Protein AF-A0A4R6KBG9-F1 (afdb_monomer_lite)

Radius of gyration: 28.45 Å; chains: 1; bounding box: 67×50×75 Å

Structure (mmCIF, N/CA/C/O backbone):
data_AF-A0A4R6KBG9-F1
#
_entry.id   AF-A0A4R6KBG9-F1
#
loop_
_atom_site.group_PDB
_atom_site.id
_atom_site.type_symbol
_atom_site.label_atom_id
_atom_site.label_alt_id
_atom_site.label_comp_id
_atom_site.label_asym_id
_atom_site.label_entity_id
_atom_site.label_seq_id
_atom_site.pdbx_PDB_ins_code
_atom_site.Cartn_x
_atom_site.Cartn_y
_atom_site.Cartn_z
_atom_site.occupancy
_atom_site.B_iso_or_equiv
_atom_site.auth_seq_id
_atom_site.auth_comp_id
_atom_site.auth_asym_id
_atom_site.auth_atom_id
_atom_site.pdbx_PDB_model_num
ATOM 1 N N . MET A 1 1 ? 22.910 1.923 -4.504 1.00 50.97 1 MET A N 1
ATOM 2 C CA . MET A 1 1 ? 21.990 1.847 -5.661 1.00 50.97 1 MET A CA 1
ATOM 3 C C . MET A 1 1 ? 20.919 0.826 -5.320 1.00 50.97 1 MET A C 1
ATOM 5 O O . MET A 1 1 ? 21.278 -0.257 -4.883 1.00 50.97 1 MET A O 1
ATOM 9 N N . ALA A 1 2 ? 19.634 1.178 -5.387 1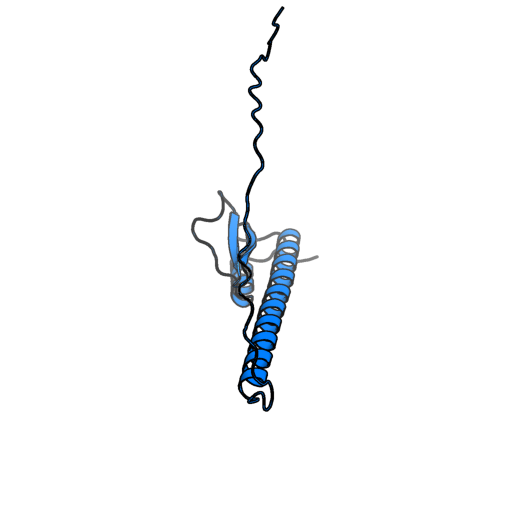.00 56.34 2 ALA A N 1
ATOM 10 C CA . ALA A 1 2 ? 18.573 0.209 -5.112 1.00 56.34 2 ALA A CA 1
ATOM 11 C C . ALA A 1 2 ? 18.438 -0.729 -6.323 1.00 56.34 2 ALA A C 1
ATOM 13 O O . ALA A 1 2 ? 18.408 -0.253 -7.457 1.00 56.34 2 ALA A O 1
ATOM 14 N N . ALA A 1 3 ? 18.424 -2.040 -6.082 1.00 71.44 3 ALA A N 1
ATOM 15 C CA . ALA A 1 3 ? 18.324 -3.039 -7.140 1.00 71.44 3 ALA A CA 1
ATOM 16 C C . ALA A 1 3 ? 16.904 -3.062 -7.736 1.00 71.44 3 ALA A C 1
ATOM 18 O O . ALA A 1 3 ? 15.937 -2.820 -7.002 1.00 71.44 3 ALA A O 1
ATOM 19 N N . PRO A 1 4 ? 16.755 -3.333 -9.045 1.00 76.31 4 PRO A N 1
ATOM 20 C CA . PRO A 1 4 ? 15.448 -3.596 -9.633 1.00 76.31 4 PRO A CA 1
ATOM 21 C C . PRO A 1 4 ? 14.785 -4.771 -8.905 1.00 76.31 4 PRO A C 1
ATOM 23 O O . PRO A 1 4 ? 15.436 -5.753 -8.547 1.00 76.31 4 PRO A O 1
ATOM 26 N N . LYS A 1 5 ? 13.486 -4.643 -8.632 1.00 82.31 5 LYS A N 1
ATOM 27 C CA . LYS A 1 5 ? 12.716 -5.644 -7.885 1.00 82.31 5 LYS A CA 1
ATOM 28 C C . LYS A 1 5 ? 11.891 -6.457 -8.870 1.00 82.31 5 LYS A C 1
ATOM 30 O O . LYS A 1 5 ? 11.207 -5.882 -9.718 1.00 82.31 5 LYS A O 1
ATOM 35 N N . LYS A 1 6 ? 11.908 -7.786 -8.754 1.00 87.81 6 LYS A N 1
ATOM 36 C CA . LYS A 1 6 ? 11.072 -8.634 -9.610 1.00 87.81 6 LYS A CA 1
ATOM 37 C C . LYS A 1 6 ? 9.599 -8.414 -9.292 1.00 87.81 6 LYS A C 1
ATOM 39 O O . LYS A 1 6 ? 9.210 -8.354 -8.123 1.00 87.81 6 LYS A O 1
ATOM 44 N N . ARG A 1 7 ? 8.759 -8.387 -10.326 1.00 85.75 7 ARG A N 1
ATOM 45 C CA . ARG A 1 7 ? 7.310 -8.173 -10.187 1.00 85.75 7 ARG A CA 1
ATOM 46 C C . ARG A 1 7 ? 6.668 -9.168 -9.218 1.00 85.75 7 ARG A C 1
ATOM 48 O O . ARG A 1 7 ? 5.937 -8.776 -8.317 1.00 85.75 7 ARG A O 1
ATOM 55 N N . ARG A 1 8 ? 7.030 -10.451 -9.318 1.00 86.75 8 ARG A N 1
ATOM 56 C CA . ARG A 1 8 ? 6.527 -11.501 -8.412 1.00 86.75 8 ARG A CA 1
ATOM 57 C C . ARG A 1 8 ? 6.845 -11.230 -6.941 1.00 86.75 8 ARG A C 1
ATOM 59 O O . ARG A 1 8 ? 6.060 -11.590 -6.068 1.00 86.75 8 ARG A O 1
ATOM 66 N N . GLU A 1 9 ? 7.992 -10.627 -6.644 1.00 88.50 9 GLU A N 1
ATOM 67 C CA . GLU A 1 9 ? 8.333 -10.263 -5.269 1.00 88.50 9 GLU A CA 1
ATOM 68 C C . GLU A 1 9 ? 7.519 -9.061 -4.798 1.00 88.50 9 GLU A C 1
ATOM 70 O O . GLU A 1 9 ? 6.992 -9.084 -3.689 1.00 88.50 9 GLU A O 1
ATOM 75 N N . ALA A 1 10 ? 7.356 -8.056 -5.660 1.00 87.44 10 ALA A N 1
ATOM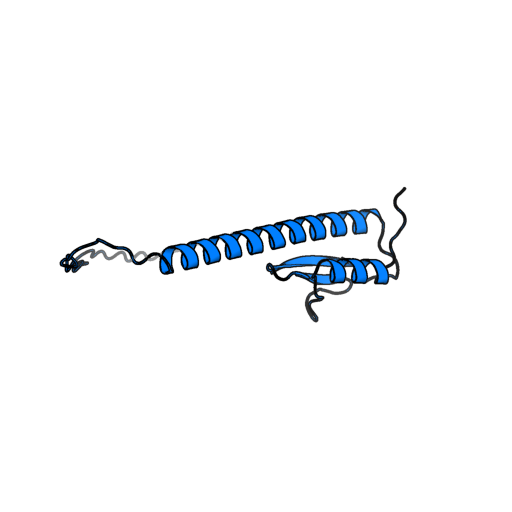 76 C CA . ALA A 1 10 ? 6.510 -6.900 -5.395 1.00 87.44 10 ALA A CA 1
ATOM 77 C C . ALA A 1 10 ? 5.059 -7.307 -5.077 1.00 87.44 10 ALA A C 1
ATOM 79 O O . ALA A 1 10 ? 4.484 -6.865 -4.083 1.00 87.44 10 ALA A O 1
ATOM 80 N N . GLU A 1 11 ? 4.490 -8.220 -5.867 1.00 89.12 11 GLU A N 1
ATOM 81 C CA . GLU A 1 11 ? 3.159 -8.791 -5.633 1.00 89.12 11 GLU A CA 1
ATOM 82 C C . GLU A 1 11 ? 3.077 -9.525 -4.284 1.00 89.12 11 GLU A C 1
ATOM 84 O O . GLU A 1 11 ? 2.102 -9.370 -3.546 1.00 89.12 11 GLU A O 1
ATOM 89 N N . ARG A 1 12 ? 4.100 -10.318 -3.928 1.00 90.88 12 ARG A N 1
ATOM 90 C CA . ARG A 1 12 ? 4.159 -11.015 -2.629 1.00 90.88 12 ARG A CA 1
ATOM 91 C C . ARG A 1 12 ? 4.194 -10.036 -1.461 1.00 90.88 12 ARG A C 1
ATOM 93 O O . ARG A 1 12 ? 3.516 -10.267 -0.462 1.00 90.88 12 ARG A O 1
ATOM 100 N N . GLU A 1 13 ? 4.956 -8.955 -1.580 1.00 90.12 13 GLU A N 1
ATOM 101 C CA . GLU A 1 13 ? 5.025 -7.929 -0.542 1.00 90.12 13 GLU A CA 1
ATOM 102 C C . GLU A 1 13 ? 3.704 -7.172 -0.388 1.00 90.12 13 GLU A C 1
ATOM 104 O O . GLU A 1 13 ? 3.253 -6.958 0.736 1.00 90.12 13 GLU A O 1
ATOM 109 N N . LEU A 1 14 ? 3.028 -6.842 -1.490 1.00 90.31 14 LEU A N 1
ATOM 110 C CA . LEU A 1 14 ? 1.704 -6.216 -1.442 1.00 90.31 14 LEU A CA 1
ATOM 111 C C . LEU A 1 14 ? 0.660 -7.131 -0.791 1.00 90.31 14 LEU A C 1
ATOM 113 O O . LEU A 1 14 ? -0.073 -6.683 0.091 1.00 90.31 14 LEU A O 1
ATOM 117 N N . LYS A 1 15 ? 0.648 -8.426 -1.135 1.00 91.19 15 LYS A N 1
ATOM 118 C CA . LYS A 1 15 ? -0.213 -9.420 -0.470 1.00 91.19 15 LYS A CA 1
ATOM 119 C C . LYS A 1 15 ? 0.071 -9.508 1.030 1.00 91.19 15 LYS A C 1
ATOM 121 O O . LYS A 1 15 ? -0.867 -9.532 1.821 1.00 91.19 15 LYS A O 1
ATOM 126 N N . LYS A 1 16 ? 1.348 -9.496 1.438 1.00 90.12 16 LYS A N 1
ATOM 127 C CA . LYS A 1 16 ? 1.747 -9.503 2.859 1.00 90.12 16 LYS A CA 1
ATOM 128 C C . LYS A 1 16 ? 1.218 -8.280 3.617 1.00 90.12 16 LYS A C 1
ATOM 130 O O . LYS A 1 16 ? 0.886 -8.396 4.790 1.00 90.12 16 LYS A O 1
ATOM 135 N N . LYS A 1 17 ? 1.101 -7.132 2.946 1.00 86.38 17 LYS A N 1
ATOM 136 C CA . LYS A 1 17 ? 0.525 -5.892 3.494 1.00 86.38 17 LYS A CA 1
ATOM 137 C C . LYS A 1 17 ? -1.012 -5.851 3.443 1.00 86.38 17 LYS A C 1
ATOM 139 O O . LYS A 1 17 ? -1.603 -4.808 3.706 1.00 86.38 17 LYS A O 1
ATOM 144 N N . GLY A 1 18 ? -1.672 -6.950 3.074 1.00 88.81 18 GLY A N 1
ATOM 145 C CA . GLY A 1 18 ? -3.133 -7.033 3.008 1.00 88.81 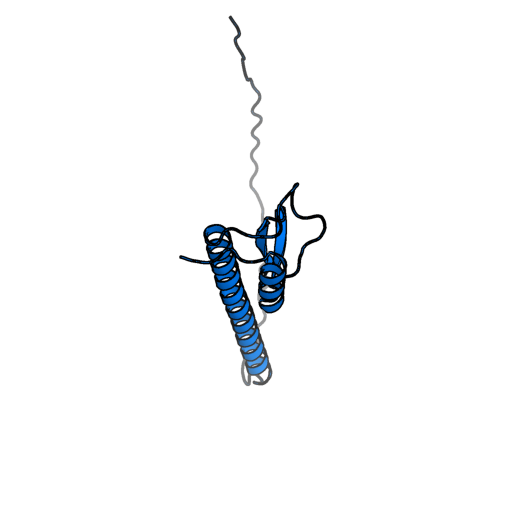18 GLY A CA 1
ATOM 146 C C . GLY A 1 18 ? -3.749 -6.362 1.778 1.00 88.81 18 GLY A C 1
ATOM 147 O O . GLY A 1 18 ? -4.948 -6.078 1.769 1.00 88.81 18 GLY A O 1
ATOM 148 N N . PHE A 1 19 ? -2.959 -6.094 0.734 1.00 92.69 19 PHE A N 1
ATOM 149 C CA . PHE A 1 19 ? -3.494 -5.624 -0.539 1.00 92.69 19 PHE A CA 1
ATOM 150 C C . PHE A 1 19 ? -3.957 -6.796 -1.400 1.00 92.69 19 PHE A C 1
ATOM 152 O O . PHE A 1 19 ? -3.271 -7.810 -1.535 1.00 92.69 19 PHE A O 1
ATOM 159 N N . THR A 1 20 ? -5.098 -6.609 -2.055 1.00 91.69 20 THR A N 1
ATOM 160 C CA . THR A 1 20 ? -5.655 -7.553 -3.024 1.00 91.69 20 THR A CA 1
ATOM 161 C C . THR A 1 20 ? -5.749 -6.886 -4.387 1.00 91.69 20 THR A C 1
ATOM 163 O O . THR A 1 20 ? -6.249 -5.763 -4.510 1.00 91.69 20 THR A O 1
ATOM 166 N N . MET A 1 21 ? -5.274 -7.578 -5.420 1.00 91.06 21 MET A N 1
ATOM 167 C CA . MET A 1 21 ? -5.419 -7.138 -6.804 1.00 91.06 21 MET A CA 1
ATOM 168 C C . MET A 1 21 ? -6.905 -6.994 -7.152 1.00 91.06 21 MET A C 1
ATOM 170 O O . MET A 1 21 ? -7.712 -7.862 -6.824 1.00 91.06 21 MET A O 1
ATOM 174 N N . GLN A 1 22 ? -7.275 -5.893 -7.799 1.00 90.50 22 GLN A N 1
ATOM 175 C CA . GLN A 1 22 ? -8.639 -5.641 -8.253 1.00 90.50 22 GLN A CA 1
ATOM 176 C C . GLN A 1 22 ? -8.740 -6.011 -9.740 1.00 90.50 22 GLN A C 1
ATOM 178 O O . GLN A 1 22 ? -8.321 -5.215 -10.587 1.00 90.50 22 GLN A O 1
ATOM 183 N N . PRO A 1 23 ? -9.252 -7.210 -10.088 1.00 82.25 23 PRO A N 1
ATOM 184 C CA . PRO A 1 23 ? -9.356 -7.627 -11.482 1.00 82.25 23 PRO A CA 1
ATOM 185 C C . PRO A 1 23 ? -10.259 -6.661 -12.258 1.00 82.25 23 PRO A C 1
ATOM 187 O O . PRO A 1 23 ? -11.263 -6.175 -11.743 1.00 82.25 23 PRO A O 1
ATOM 190 N N . GLY A 1 24 ? -9.865 -6.334 -13.490 1.00 80.19 24 GLY A N 1
ATOM 191 C CA . GLY A 1 24 ? -10.572 -5.353 -14.324 1.00 80.19 24 GLY A CA 1
ATOM 192 C C . GLY A 1 24 ? -10.340 -3.889 -13.931 1.00 80.19 24 GLY A C 1
ATOM 193 O O . GLY A 1 24 ? -10.871 -2.995 -14.587 1.00 80.19 24 GLY A O 1
ATOM 194 N N . ARG A 1 25 ? -9.528 -3.615 -12.898 1.00 76.75 25 ARG A N 1
ATOM 195 C CA . ARG A 1 25 ? -9.174 -2.258 -12.470 1.00 76.75 25 ARG A CA 1
ATOM 196 C C . ARG A 1 25 ? -7.712 -1.963 -12.814 1.00 76.75 25 ARG A C 1
ATOM 198 O O . ARG A 1 25 ? -6.785 -2.513 -12.225 1.00 76.75 25 ARG A O 1
ATOM 205 N N . GLY A 1 26 ? -7.527 -1.088 -13.797 1.00 74.12 26 GLY A N 1
ATOM 206 C CA . GLY A 1 26 ? -6.230 -0.775 -14.397 1.00 74.12 26 GLY A CA 1
ATOM 207 C C . GLY A 1 26 ? -6.343 -0.752 -15.920 1.00 74.12 26 GLY A C 1
ATOM 208 O O . GLY A 1 26 ? -7.068 -1.555 -16.505 1.00 74.12 26 GLY A O 1
ATOM 209 N N . LYS A 1 27 ? -5.677 0.202 -16.574 1.00 76.56 27 LYS A N 1
ATOM 210 C CA . LYS A 1 27 ? -5.701 0.340 -18.036 1.00 76.56 27 LYS A CA 1
ATOM 211 C C . LYS A 1 27 ? -4.359 -0.092 -18.611 1.00 76.56 27 LYS A C 1
ATOM 213 O O . LYS A 1 27 ? -3.313 0.386 -18.174 1.00 76.56 27 LYS A O 1
ATOM 218 N N . GLY A 1 28 ? -4.397 -0.972 -19.611 1.00 81.00 28 GLY A N 1
ATOM 219 C CA . GLY A 1 28 ? -3.202 -1.435 -20.314 1.00 81.00 28 GLY A CA 1
ATOM 220 C C . GLY A 1 28 ? -2.214 -2.093 -19.356 1.00 81.00 28 GLY A C 1
ATOM 221 O O . GLY A 1 28 ? -2.549 -3.075 -18.698 1.00 81.00 28 GLY A O 1
ATOM 222 N N . SER A 1 29 ? -1.012 -1.535 -19.265 1.00 83.88 29 SER A N 1
ATOM 223 C CA . SER A 1 29 ? 0.128 -2.106 -18.547 1.00 83.88 29 SER A CA 1
ATOM 224 C C . SER A 1 29 ? 0.195 -1.797 -17.045 1.00 83.88 29 SER A C 1
ATOM 226 O O . SER A 1 29 ? 1.278 -1.857 -16.469 1.00 83.88 29 SER A O 1
ATOM 228 N N . HIS A 1 30 ? -0.926 -1.473 -16.404 1.00 88.50 30 HIS A N 1
ATOM 229 C CA . HIS A 1 30 ? -0.989 -1.195 -14.967 1.00 88.50 30 HIS A CA 1
ATOM 230 C C . HIS A 1 30 ? -2.102 -1.993 -14.293 1.00 88.50 30 HIS A C 1
ATOM 232 O O . HIS A 1 30 ? -3.163 -2.205 -14.882 1.00 88.50 30 HIS A O 1
ATOM 238 N N . GLU A 1 31 ? -1.867 -2.382 -13.044 1.00 90.44 31 GLU A N 1
ATOM 239 C CA . GLU A 1 31 ? -2.811 -3.094 -12.184 1.00 90.44 31 GLU A CA 1
ATOM 240 C C . GLU A 1 31 ? -3.054 -2.298 -10.907 1.00 90.44 31 GLU A C 1
ATOM 242 O O . GLU A 1 31 ? -2.138 -1.681 -10.359 1.00 90.44 31 GLU A O 1
ATOM 247 N N . VAL A 1 32 ? -4.292 -2.312 -10.417 1.00 91.31 32 VAL A N 1
ATOM 248 C CA . VAL A 1 32 ? -4.663 -1.630 -9.176 1.00 91.31 32 VAL A CA 1
ATOM 249 C C . VAL A 1 32 ? -4.833 -2.648 -8.056 1.00 91.31 32 VAL A C 1
ATOM 251 O O . VAL A 1 32 ? -5.547 -3.641 -8.184 1.00 91.31 32 VAL A O 1
ATOM 254 N N . TRP A 1 33 ? -4.203 -2.365 -6.925 1.00 92.44 33 TRP A N 1
ATOM 255 C CA . TRP A 1 33 ? -4.247 -3.166 -5.709 1.00 92.44 33 TRP A CA 1
ATOM 256 C C . TRP A 1 33 ? -4.942 -2.372 -4.617 1.00 92.44 33 TRP A C 1
ATOM 258 O O . TRP A 1 33 ? -4.636 -1.199 -4.448 1.00 92.44 33 TRP A O 1
ATOM 268 N N . LYS A 1 34 ? -5.864 -2.987 -3.875 1.00 92.38 34 LYS A N 1
ATOM 269 C CA . LYS A 1 34 ? -6.675 -2.318 -2.848 1.00 92.38 34 LYS A CA 1
ATOM 270 C C . LYS A 1 34 ? -6.513 -3.002 -1.491 1.00 92.38 34 LYS A C 1
ATOM 272 O O . LYS A 1 34 ? -6.509 -4.230 -1.439 1.00 92.38 34 LYS A O 1
ATOM 277 N N . ASN A 1 35 ? -6.388 -2.229 -0.415 1.00 90.69 35 ASN A N 1
ATOM 278 C CA . ASN A 1 35 ? -6.369 -2.746 0.957 1.00 90.69 35 ASN A CA 1
ATOM 279 C C . ASN A 1 35 ? -7.780 -2.769 1.584 1.00 90.69 35 ASN A C 1
ATOM 281 O O . ASN A 1 35 ? -8.743 -2.239 1.023 1.00 90.69 35 ASN A O 1
ATOM 285 N N . ALA A 1 36 ? -7.898 -3.371 2.771 1.00 85.00 36 ALA A N 1
ATOM 286 C CA . ALA A 1 36 ? -9.159 -3.454 3.517 1.00 85.00 36 ALA A CA 1
ATOM 287 C C . ALA A 1 36 ? -9.756 -2.078 3.876 1.00 85.00 36 ALA A C 1
ATOM 289 O O . ALA A 1 36 ? -10.973 -1.935 3.942 1.00 85.00 36 ALA A O 1
ATOM 290 N N . SER A 1 37 ? -8.915 -1.056 4.045 1.00 84.56 37 SER A N 1
ATOM 291 C CA . SER A 1 37 ? -9.342 0.317 4.351 1.00 84.56 37 SER A CA 1
ATOM 292 C C . SER A 1 37 ? -9.809 1.121 3.148 1.00 84.56 37 SER A C 1
ATOM 294 O O . SER A 1 37 ? -10.285 2.243 3.297 1.00 84.56 37 SER A O 1
ATOM 296 N N . GLY A 1 38 ? -9.710 0.558 1.948 1.00 85.25 38 GLY A N 1
ATOM 297 C CA . GLY A 1 38 ? -10.194 1.199 0.738 1.00 85.25 38 GLY A CA 1
ATOM 298 C C . GLY A 1 38 ? -9.138 1.947 -0.067 1.00 85.25 38 GLY A C 1
ATOM 299 O O . GLY A 1 38 ? -9.444 2.364 -1.184 1.00 85.25 38 GLY A O 1
ATOM 300 N N . GLU A 1 39 ? -7.913 2.072 0.441 1.00 89.44 39 GLU A N 1
ATOM 301 C CA . GLU A 1 39 ? -6.802 2.705 -0.263 1.00 89.44 39 GLU A CA 1
ATOM 302 C C . GLU A 1 39 ? -6.269 1.791 -1.365 1.00 89.44 39 GLU A C 1
ATOM 304 O O . GLU A 1 39 ? -6.229 0.563 -1.230 1.00 89.44 39 GLU A O 1
ATOM 309 N N . SER A 1 40 ? -5.861 2.404 -2.475 1.00 91.50 40 SER A N 1
ATOM 310 C CA . SER A 1 40 ? -5.392 1.685 -3.651 1.00 91.50 40 SER A CA 1
ATOM 311 C C . SER A 1 40 ? -4.034 2.168 -4.130 1.00 91.50 40 SER A C 1
ATOM 313 O O . SER A 1 40 ? -3.790 3.371 -4.185 1.00 91.50 40 SER A O 1
ATOM 315 N N . VAL A 1 41 ? -3.191 1.231 -4.555 1.00 91.12 41 VAL A N 1
ATOM 316 C CA . VAL A 1 41 ? -1.895 1.494 -5.186 1.00 91.12 41 VAL A CA 1
ATOM 317 C C . VAL A 1 41 ? -1.891 0.954 -6.610 1.00 91.12 41 VAL A C 1
ATOM 319 O O . VAL A 1 41 ? -2.531 -0.057 -6.903 1.00 91.12 41 VAL A O 1
ATOM 322 N N . THR A 1 42 ? -1.186 1.642 -7.504 1.00 91.12 42 THR A N 1
ATOM 323 C CA . THR A 1 42 ? -1.052 1.229 -8.905 1.00 91.12 42 THR A CA 1
ATOM 324 C C . THR A 1 42 ? 0.329 0.640 -9.122 1.00 91.12 42 THR A C 1
ATOM 326 O O . THR A 1 42 ? 1.331 1.260 -8.770 1.00 91.12 42 THR A O 1
ATOM 329 N N . VAL A 1 43 ? 0.378 -0.551 -9.707 1.00 88.62 43 VAL A N 1
ATOM 330 C CA . VAL A 1 43 ? 1.612 -1.292 -9.958 1.00 88.62 43 VAL A CA 1
ATOM 331 C C . VAL A 1 43 ? 1.767 -1.484 -11.466 1.00 88.62 43 VAL A C 1
ATOM 333 O O . VAL A 1 43 ? 0.814 -1.918 -12.122 1.00 88.62 43 VAL A O 1
ATOM 336 N N . PRO A 1 44 ? 2.927 -1.147 -12.051 1.00 88.38 44 PRO A N 1
ATOM 337 C CA . PRO A 1 44 ? 3.196 -1.445 -13.450 1.00 88.38 44 PRO A CA 1
ATOM 338 C C . PRO A 1 44 ? 3.330 -2.959 -13.651 1.00 88.38 44 PRO A C 1
ATOM 340 O O . PRO A 1 44 ? 3.994 -3.649 -12.879 1.00 88.38 44 PRO A O 1
ATOM 343 N N . LYS A 1 45 ? 2.706 -3.463 -14.716 1.00 86.00 45 LYS A N 1
ATOM 344 C CA . LYS A 1 45 ? 2.723 -4.877 -15.123 1.00 86.00 45 LYS A CA 1
ATOM 345 C C . LYS A 1 45 ? 3.557 -5.131 -16.382 1.00 86.00 45 LYS A C 1
ATOM 347 O O . LYS A 1 45 ? 3.715 -6.281 -16.785 1.00 86.00 45 LYS A O 1
ATOM 352 N N . HIS A 1 46 ? 4.048 -4.073 -17.037 1.00 79.12 46 HIS A N 1
ATOM 353 C CA . HIS A 1 46 ? 4.923 -4.222 -18.197 1.00 79.12 46 HIS A CA 1
ATOM 354 C C . HIS A 1 46 ? 6.327 -4.633 -17.741 1.00 79.12 46 HIS A C 1
ATOM 356 O O . HIS A 1 46 ? 7.002 -3.883 -17.041 1.00 79.12 46 HIS A O 1
ATOM 362 N N . GLY A 1 47 ? 6.759 -5.821 -18.161 1.00 78.50 47 GLY A N 1
ATOM 363 C CA . GLY A 1 47 ? 8.068 -6.380 -17.829 1.00 78.50 47 GLY A CA 1
ATOM 364 C C . GLY A 1 47 ? 8.081 -7.263 -16.578 1.00 78.50 47 GLY A C 1
ATOM 365 O O . GLY A 1 47 ? 7.121 -7.332 -15.804 1.00 78.50 47 GLY A O 1
ATOM 366 N N . ASP A 1 48 ? 9.193 -7.973 -16.411 1.00 83.56 48 ASP A N 1
ATOM 367 C CA . ASP A 1 48 ? 9.458 -8.852 -15.266 1.00 83.56 48 ASP A CA 1
ATOM 368 C C . ASP A 1 48 ? 10.058 -8.103 -14.067 1.00 83.56 48 ASP A C 1
ATOM 370 O O . ASP A 1 48 ? 10.001 -8.585 -12.929 1.00 83.56 48 ASP A O 1
ATOM 374 N N . GLU A 1 49 ? 10.589 -6.903 -14.309 1.00 87.12 49 GLU A N 1
ATOM 375 C CA . GLU A 1 49 ? 11.321 -6.103 -13.334 1.00 87.12 49 GLU A CA 1
ATOM 376 C C . GLU A 1 49 ? 10.728 -4.702 -13.192 1.00 87.12 49 GLU A C 1
ATOM 378 O O . GLU A 1 49 ? 10.418 -4.016 -14.165 1.00 87.12 49 GLU A O 1
ATOM 383 N N . ILE A 1 50 ? 10.598 -4.266 -11.942 1.00 86.81 50 ILE A N 1
ATOM 384 C CA . ILE A 1 50 ? 10.178 -2.921 -11.577 1.00 86.81 50 ILE A CA 1
ATOM 385 C C . ILE A 1 50 ? 11.434 -2.128 -11.229 1.00 86.81 50 ILE A C 1
ATOM 387 O O . ILE A 1 50 ? 12.216 -2.521 -10.356 1.00 86.81 50 ILE A O 1
ATOM 391 N N . ALA A 1 51 ? 11.606 -0.983 -11.892 1.00 88.62 51 ALA A N 1
ATOM 392 C CA . ALA A 1 51 ? 12.685 -0.055 -11.590 1.00 88.62 51 ALA A CA 1
ATOM 393 C C . ALA A 1 51 ? 12.672 0.309 -10.099 1.00 88.62 51 ALA A C 1
ATOM 395 O O . ALA A 1 51 ? 11.621 0.596 -9.520 1.00 88.62 51 ALA A O 1
ATOM 396 N N . ALA A 1 52 ? 13.847 0.336 -9.476 1.00 88.00 52 ALA A N 1
ATOM 397 C CA . ALA A 1 52 ? 13.952 0.475 -8.029 1.00 88.00 52 ALA A CA 1
ATOM 398 C C . ALA A 1 52 ? 13.328 1.775 -7.490 1.00 88.00 52 ALA A C 1
ATOM 400 O O . ALA A 1 52 ? 12.743 1.782 -6.410 1.00 88.00 52 ALA A O 1
ATOM 401 N N . GLY A 1 53 ? 13.401 2.869 -8.258 1.00 88.38 53 GLY A N 1
ATOM 402 C CA . GLY A 1 53 ? 12.735 4.131 -7.919 1.00 88.38 53 GLY A CA 1
ATOM 403 C C . GLY A 1 53 ? 11.210 3.998 -7.891 1.00 88.38 53 GLY A C 1
ATOM 404 O O . GLY A 1 53 ? 10.567 4.430 -6.935 1.00 88.38 53 GLY A O 1
ATOM 405 N N . THR A 1 54 ? 10.637 3.328 -8.892 1.00 88.69 54 THR A N 1
ATOM 406 C CA . THR A 1 54 ? 9.199 3.042 -8.961 1.00 88.69 54 THR A CA 1
ATOM 407 C C . THR A 1 54 ? 8.768 2.129 -7.820 1.00 88.69 54 THR A C 1
ATOM 409 O O . THR A 1 54 ? 7.777 2.418 -7.149 1.00 88.69 54 THR A O 1
ATOM 412 N N . TRP A 1 55 ? 9.541 1.074 -7.539 1.00 90.25 55 TRP A N 1
ATOM 413 C CA . TRP A 1 55 ? 9.265 0.188 -6.411 1.00 90.25 55 TRP A CA 1
ATOM 414 C C . TRP A 1 55 ? 9.285 0.940 -5.080 1.00 90.25 55 TRP A C 1
ATOM 416 O O . TRP A 1 55 ? 8.349 0.813 -4.300 1.00 90.25 55 TRP A O 1
ATOM 426 N N . ARG A 1 56 ? 10.287 1.791 -4.840 1.00 90.19 56 ARG A N 1
ATOM 427 C CA . ARG A 1 56 ? 10.399 2.576 -3.602 1.00 90.19 56 ARG A CA 1
ATOM 428 C C . ARG A 1 56 ? 9.206 3.513 -3.392 1.00 90.19 56 ARG A C 1
ATOM 430 O O . ARG A 1 56 ? 8.731 3.665 -2.267 1.00 90.19 56 ARG A O 1
ATOM 437 N N . SER A 1 57 ? 8.689 4.107 -4.467 1.00 90.94 57 SER A N 1
ATOM 438 C CA . SER A 1 57 ? 7.470 4.923 -4.421 1.00 90.94 57 SER A CA 1
ATOM 439 C C . SER A 1 57 ? 6.233 4.089 -4.066 1.00 90.94 57 SER A C 1
ATOM 441 O O . SER A 1 57 ? 5.472 4.476 -3.180 1.00 90.94 57 SER A O 1
ATOM 443 N N . ILE A 1 58 ? 6.060 2.920 -4.694 1.00 90.31 58 ILE A N 1
ATOM 444 C CA . ILE A 1 58 ? 4.949 1.992 -4.409 1.00 90.31 58 ILE A CA 1
ATOM 445 C C . ILE A 1 58 ? 5.042 1.444 -2.978 1.00 90.31 58 ILE A C 1
ATOM 447 O O . ILE A 1 58 ? 4.043 1.347 -2.262 1.00 90.31 58 ILE A O 1
ATOM 451 N N . GLU A 1 59 ? 6.243 1.100 -2.524 1.00 90.88 59 GLU A N 1
ATOM 452 C CA . GLU A 1 59 ? 6.499 0.607 -1.176 1.00 90.88 59 GLU A CA 1
ATOM 453 C C . GLU A 1 59 ? 6.121 1.654 -0.128 1.00 90.88 59 GLU A C 1
ATOM 455 O O . GLU A 1 59 ? 5.433 1.329 0.843 1.00 90.88 59 GLU A O 1
ATOM 460 N N . ARG A 1 60 ? 6.522 2.911 -0.345 1.00 92.00 60 ARG A N 1
ATOM 461 C CA . ARG A 1 60 ? 6.162 4.023 0.533 1.00 92.00 60 ARG A CA 1
ATOM 462 C C . ARG A 1 60 ? 4.647 4.213 0.594 1.00 92.00 60 ARG A C 1
ATOM 464 O O . ARG A 1 60 ? 4.095 4.223 1.689 1.00 92.00 60 ARG A O 1
ATOM 471 N N . GLN A 1 61 ? 3.976 4.286 -0.556 1.00 91.25 61 GLN A N 1
ATOM 472 C CA . GLN A 1 61 ? 2.517 4.444 -0.619 1.00 91.25 61 GLN A CA 1
ATOM 473 C C . GLN A 1 61 ? 1.784 3.287 0.069 1.00 91.25 61 GLN A C 1
ATOM 475 O O . GLN A 1 61 ? 0.888 3.508 0.878 1.00 91.25 61 GLN A O 1
ATOM 480 N N . SER A 1 62 ? 2.192 2.045 -0.207 1.00 91.00 62 SER A N 1
ATOM 481 C CA . SER A 1 62 ? 1.588 0.860 0.414 1.00 91.00 62 SER A CA 1
ATOM 482 C C . SER A 1 62 ? 1.823 0.804 1.924 1.00 91.00 62 SER A C 1
ATOM 484 O O . SER A 1 62 ? 0.938 0.371 2.656 1.00 91.00 62 SER A O 1
ATOM 486 N N . ARG A 1 63 ? 2.982 1.269 2.410 1.00 90.31 63 ARG A N 1
ATOM 487 C CA . ARG A 1 63 ? 3.282 1.362 3.845 1.00 90.31 63 ARG A CA 1
ATOM 488 C C . ARG A 1 63 ? 2.434 2.427 4.536 1.00 90.31 63 ARG A C 1
ATOM 490 O O . ARG A 1 63 ? 1.868 2.150 5.587 1.00 90.31 63 ARG A O 1
ATOM 497 N N . GLU A 1 64 ? 2.344 3.622 3.962 1.00 90.38 64 GLU A N 1
ATOM 498 C CA . GLU A 1 64 ? 1.514 4.706 4.505 1.00 90.38 64 GLU A CA 1
ATOM 499 C C . GLU A 1 64 ? 0.041 4.278 4.571 1.00 90.38 64 GLU A C 1
ATOM 501 O O . GLU A 1 64 ? -0.622 4.479 5.589 1.00 90.38 64 GLU A O 1
ATOM 506 N N . ALA A 1 65 ? -0.442 3.599 3.530 1.00 88.75 65 ALA A N 1
ATOM 507 C CA . ALA A 1 65 ? -1.798 3.072 3.491 1.00 88.75 65 ALA A CA 1
ATOM 508 C C . ALA A 1 65 ? -2.042 1.939 4.507 1.00 88.75 65 ALA A C 1
ATOM 510 O O . ALA A 1 65 ? -3.096 1.864 5.136 1.00 88.75 65 ALA A O 1
ATOM 511 N N . GLN A 1 66 ? -1.058 1.060 4.728 1.00 88.19 66 GLN A N 1
ATOM 512 C CA . GLN A 1 66 ? -1.141 0.044 5.780 1.00 88.19 66 GLN A CA 1
ATOM 513 C C . GLN A 1 66 ? -1.260 0.686 7.171 1.00 88.19 66 GLN A C 1
ATOM 515 O O . GLN A 1 66 ? -2.134 0.311 7.948 1.00 88.19 66 GLN A O 1
ATOM 520 N N . GLN A 1 67 ? -0.425 1.682 7.472 1.00 88.81 67 GLN A N 1
ATOM 521 C CA . GLN A 1 67 ? -0.441 2.355 8.775 1.00 88.81 67 GLN A CA 1
ATOM 522 C C . GLN A 1 67 ? -1.772 3.063 9.039 1.00 88.81 67 GLN A C 1
ATOM 524 O O . GLN A 1 67 ? -2.304 3.010 10.148 1.00 88.81 67 GLN A O 1
ATOM 529 N N . ARG A 1 68 ? -2.340 3.705 8.013 1.00 86.62 68 ARG A N 1
ATOM 530 C CA . ARG A 1 68 ? -3.675 4.310 8.098 1.00 86.62 68 ARG A CA 1
ATOM 531 C C . ARG A 1 68 ? -4.749 3.261 8.338 1.00 86.62 68 ARG A C 1
ATOM 533 O O . ARG A 1 68 ? -5.636 3.494 9.157 1.00 86.62 68 ARG A O 1
ATOM 540 N N . ALA A 1 69 ? -4.653 2.111 7.675 1.00 85.44 69 ALA A N 1
ATOM 541 C CA . ALA A 1 69 ? -5.597 1.022 7.860 1.00 85.44 69 ALA A CA 1
ATOM 542 C C . ALA A 1 69 ? -5.595 0.479 9.292 1.00 85.44 69 ALA A C 1
ATOM 544 O O . ALA A 1 69 ? -6.647 0.368 9.923 1.00 85.44 69 ALA A O 1
ATOM 545 N N . GLU A 1 70 ? -4.409 0.217 9.834 1.00 85.88 70 GLU A N 1
ATOM 546 C CA . GLU A 1 70 ? -4.222 -0.236 11.213 1.00 85.88 70 GLU A CA 1
ATOM 547 C C . GLU A 1 70 ? -4.729 0.808 12.221 1.00 85.88 70 GLU A C 1
ATOM 549 O O . GLU A 1 70 ? -5.443 0.470 13.167 1.00 85.88 70 GLU A O 1
ATOM 554 N N . ALA A 1 71 ? -4.434 2.093 11.996 1.00 86.69 71 ALA A N 1
ATOM 555 C CA . ALA A 1 71 ? -4.914 3.179 12.849 1.00 86.69 71 ALA A CA 1
ATOM 556 C C . ALA A 1 71 ? -6.449 3.287 12.850 1.00 86.69 71 ALA A C 1
ATOM 558 O O . ALA A 1 71 ? -7.053 3.440 13.913 1.00 86.69 71 ALA A O 1
ATOM 559 N N . GLN A 1 72 ? -7.090 3.157 11.683 1.00 85.62 72 GLN A N 1
ATOM 560 C CA . GLN A 1 72 ? -8.551 3.151 11.564 1.00 85.62 72 GLN A CA 1
ATOM 561 C C . GLN A 1 72 ? -9.174 1.961 12.296 1.00 85.62 72 GLN A C 1
ATOM 563 O O . GLN A 1 72 ? -10.134 2.143 13.043 1.00 85.62 72 GLN A O 1
ATOM 568 N N . GLN A 1 73 ? -8.617 0.759 12.127 1.00 86.25 73 GLN A N 1
ATOM 569 C CA . GLN A 1 73 ? -9.094 -0.436 12.827 1.00 86.25 73 GLN A CA 1
ATOM 570 C C . GLN A 1 73 ? -8.958 -0.283 14.343 1.00 86.25 73 GLN A C 1
ATOM 572 O O . GLN A 1 73 ? -9.910 -0.548 15.076 1.00 86.25 73 GLN A O 1
ATOM 577 N N . ARG A 1 74 ? -7.815 0.219 14.822 1.00 87.50 74 ARG A N 1
ATOM 578 C CA . ARG A 1 74 ? -7.585 0.462 16.250 1.00 87.50 74 ARG A CA 1
ATOM 579 C C . ARG A 1 74 ? -8.553 1.498 16.818 1.00 87.50 74 ARG A C 1
ATOM 581 O O . ARG A 1 74 ? -9.089 1.292 17.904 1.00 87.50 74 ARG A O 1
ATOM 588 N N . ALA A 1 75 ? -8.815 2.581 16.087 1.00 85.19 75 ALA A N 1
ATOM 589 C CA . ALA A 1 75 ? -9.785 3.594 16.495 1.00 85.19 75 ALA A CA 1
ATOM 590 C C . ALA A 1 75 ? -11.212 3.023 16.575 1.00 85.19 75 ALA A C 1
ATOM 592 O O . ALA A 1 75 ? -11.929 3.282 17.540 1.00 85.19 75 ALA A O 1
ATOM 593 N N . GLN A 1 76 ? -11.614 2.199 15.602 1.00 86.06 76 GLN A N 1
ATOM 594 C CA . GLN A 1 76 ? -12.919 1.531 15.606 1.00 86.06 76 GLN A CA 1
ATOM 595 C C . GLN A 1 76 ? -13.051 0.533 16.762 1.00 86.06 76 GLN A C 1
ATOM 597 O O . GLN A 1 76 ? -14.083 0.521 17.429 1.00 86.06 76 GLN A O 1
ATOM 602 N N . GLN A 1 77 ? -12.014 -0.264 17.035 1.00 87.69 77 GLN A N 1
ATOM 603 C CA . GLN A 1 77 ? -11.997 -1.202 18.161 1.00 87.69 77 GLN A CA 1
ATOM 604 C C . GLN A 1 77 ? -12.051 -0.474 19.506 1.00 87.69 77 GLN A C 1
ATOM 606 O O . GLN A 1 77 ? -12.827 -0.868 20.371 1.00 87.69 77 GLN A O 1
ATOM 611 N N . ALA A 1 78 ? -11.299 0.617 19.671 1.00 86.62 78 ALA A N 1
ATOM 612 C CA . ALA A 1 78 ? -11.348 1.436 20.881 1.00 86.62 78 ALA A CA 1
ATOM 613 C C . ALA A 1 78 ? -12.746 2.041 21.100 1.00 86.62 78 ALA A C 1
ATOM 615 O O . ALA A 1 78 ? -13.292 1.958 22.198 1.00 86.62 78 ALA A O 1
ATOM 616 N N . ALA A 1 79 ? -13.366 2.575 20.042 1.00 87.69 79 ALA A N 1
ATOM 617 C CA . ALA A 1 79 ? -14.725 3.107 20.109 1.00 87.69 79 ALA A CA 1
ATOM 618 C C . ALA A 1 79 ? -15.763 2.019 20.444 1.00 87.69 79 ALA A C 1
ATOM 620 O O . ALA A 1 79 ? -16.683 2.261 21.225 1.00 87.69 79 ALA A O 1
ATOM 621 N N . GLN A 1 80 ? -15.623 0.816 19.878 1.00 85.12 80 GLN A N 1
ATOM 622 C CA . GLN A 1 80 ? -16.486 -0.324 20.200 1.00 85.12 80 GLN A CA 1
ATOM 623 C C . GLN A 1 80 ? -16.300 -0.779 21.651 1.00 85.12 80 GLN A C 1
ATOM 625 O O . GLN A 1 80 ? -17.288 -0.921 22.367 1.00 85.12 80 GLN A O 1
ATOM 630 N N . ALA A 1 81 ? -15.055 -0.932 22.109 1.00 84.50 81 ALA A N 1
ATOM 631 C CA . ALA A 1 81 ? -14.739 -1.311 23.484 1.00 84.50 81 ALA A CA 1
ATOM 632 C C . ALA A 1 81 ? -15.315 -0.308 24.493 1.00 84.50 81 ALA A C 1
ATOM 634 O O . ALA A 1 81 ? -15.910 -0.712 25.488 1.00 84.50 81 ALA A O 1
ATOM 635 N N . GLN A 1 82 ? -15.226 0.993 24.204 1.00 84.94 82 GLN A N 1
ATOM 636 C CA . GLN A 1 82 ? -15.795 2.033 25.059 1.00 84.94 82 GLN A CA 1
ATOM 637 C C . GLN A 1 82 ? -17.331 1.981 25.104 1.00 84.94 82 GLN A C 1
ATOM 639 O O . GLN A 1 82 ? -17.919 2.157 26.168 1.00 84.94 82 GLN A O 1
ATOM 644 N N . ARG A 1 83 ? -18.000 1.687 23.979 1.00 79.19 83 ARG A N 1
ATOM 645 C CA . ARG A 1 83 ? -19.462 1.485 23.955 1.00 79.19 83 ARG A CA 1
ATOM 646 C C . ARG A 1 83 ? -19.883 0.278 24.786 1.00 79.19 83 ARG A C 1
ATOM 648 O O . ARG A 1 83 ? -20.824 0.395 25.560 1.00 79.19 83 ARG A O 1
ATOM 655 N N . VAL A 1 84 ? -19.187 -0.850 24.642 1.00 82.50 84 VAL A N 1
ATOM 656 C CA . VAL A 1 84 ? -19.475 -2.075 25.407 1.00 82.50 84 VAL A CA 1
ATOM 657 C C . VAL A 1 84 ? -19.230 -1.851 26.899 1.00 82.50 84 VAL A C 1
ATOM 659 O O . VAL A 1 84 ? -20.074 -2.216 27.713 1.00 82.50 84 VAL A O 1
ATOM 662 N N . ALA A 1 85 ? -18.130 -1.183 27.263 1.00 76.88 85 ALA A N 1
ATOM 663 C CA . ALA A 1 85 ? -17.848 -0.814 28.647 1.00 76.88 85 ALA A CA 1
ATOM 664 C C . ALA A 1 85 ? -18.963 0.066 29.237 1.00 76.88 85 ALA A C 1
ATOM 666 O O . ALA A 1 85 ? -19.454 -0.221 30.325 1.00 76.88 85 ALA A O 1
ATOM 667 N N . ASN A 1 86 ? -19.433 1.071 28.492 1.00 74.81 86 ASN A N 1
ATOM 668 C CA . ASN A 1 86 ? -20.539 1.928 28.926 1.00 74.81 86 ASN A CA 1
ATOM 669 C C . ASN A 1 86 ? -21.890 1.190 28.982 1.00 74.81 86 ASN A C 1
ATOM 671 O O . ASN A 1 86 ? -22.716 1.521 29.822 1.00 74.81 86 ASN A O 1
ATOM 675 N N . GLN A 1 87 ? -22.126 0.186 28.130 1.00 65.00 87 GLN A N 1
ATOM 676 C CA . GLN A 1 87 ? -23.343 -0.642 28.163 1.00 65.00 87 GLN A CA 1
ATOM 677 C C . GLN A 1 87 ? -23.367 -1.639 29.334 1.00 65.00 87 GLN A C 1
ATOM 679 O O . GLN A 1 87 ? -24.445 -2.027 29.779 1.00 65.00 87 GLN A O 1
ATOM 684 N N . GLY A 1 88 ? -22.201 -2.046 29.849 1.00 56.22 88 GLY A N 1
ATOM 685 C CA . GLY A 1 88 ? -22.082 -2.885 31.048 1.00 56.22 88 GLY A CA 1
ATOM 686 C C . GLY A 1 88 ? -22.288 -2.123 32.361 1.00 56.22 88 GLY A C 1
ATOM 687 O O . GLY A 1 88 ? -22.647 -2.722 33.376 1.00 56.22 88 GLY A O 1
ATOM 688 N N . VAL A 1 89 ? -22.122 -0.798 32.349 1.00 57.22 89 VAL A N 1
ATOM 689 C CA . VAL A 1 89 ? -22.494 0.066 33.469 1.00 57.22 89 VAL A CA 1
ATOM 690 C C . VAL A 1 89 ? -23.980 0.374 33.322 1.00 57.22 89 VAL A C 1
ATOM 692 O O . VAL A 1 89 ? -24.375 1.242 32.549 1.00 57.22 89 VAL A O 1
ATOM 695 N N . ARG A 1 90 ? -24.836 -0.335 34.070 1.00 50.50 90 ARG A N 1
ATOM 696 C CA . ARG A 1 90 ? -26.195 0.158 34.333 1.00 50.50 90 ARG A CA 1
ATOM 697 C C . ARG A 1 90 ? -26.043 1.598 34.809 1.00 50.50 90 ARG A C 1
ATOM 699 O O . ARG A 1 90 ? -25.468 1.821 35.872 1.00 50.50 90 ARG A O 1
ATOM 706 N N . GLN A 1 91 ? -26.521 2.556 34.021 1.00 49.69 91 GLN A N 1
ATOM 707 C CA . GLN A 1 91 ? -26.645 3.943 34.439 1.00 49.69 91 GLN A CA 1
ATOM 708 C C . GLN A 1 91 ? -27.641 3.974 35.605 1.00 49.69 91 GLN A C 1
ATOM 710 O O . GLN A 1 91 ? -28.852 4.084 35.426 1.00 49.69 91 GLN A O 1
ATOM 715 N N . ALA A 1 92 ? -27.130 3.758 36.815 1.00 48.41 92 ALA A N 1
ATOM 716 C CA . ALA A 1 92 ? -27.860 3.922 38.052 1.00 48.41 92 ALA A CA 1
ATOM 717 C C . ALA A 1 92 ? -28.069 5.427 38.237 1.00 48.41 92 ALA A C 1
ATOM 719 O O . ALA A 1 92 ? -27.182 6.136 38.698 1.00 48.41 92 ALA A O 1
ATOM 720 N N . GLY A 1 93 ? -29.234 5.905 37.801 1.00 52.31 93 GLY A N 1
ATOM 721 C CA . GLY A 1 93 ? -29.675 7.280 38.004 1.00 52.31 93 GLY A CA 1
ATOM 722 C C . GLY A 1 93 ? -29.725 8.111 36.726 1.00 52.31 93 GLY A C 1
ATOM 723 O O . GLY A 1 93 ? -28.809 8.863 36.414 1.00 52.31 93 GLY A O 1
ATOM 724 N N . SER A 1 94 ? -30.858 8.065 36.037 1.00 47.88 94 SER A N 1
ATOM 725 C CA . SER A 1 94 ? -31.425 9.268 35.424 1.00 47.88 94 SER A CA 1
ATOM 726 C C . SER A 1 94 ? -32.933 9.092 35.382 1.00 47.88 94 SER A C 1
ATOM 728 O O . SER A 1 94 ? -33.463 8.302 34.600 1.00 47.88 94 SER A O 1
ATOM 730 N N . GLY A 1 95 ? -33.605 9.778 36.301 1.00 46.28 95 GLY A N 1
ATOM 731 C CA . GLY A 1 95 ? -35.051 9.877 36.320 1.00 46.28 95 GLY A CA 1
ATOM 732 C C . GLY A 1 95 ? -35.591 10.432 35.002 1.00 46.28 95 GLY A C 1
ATOM 733 O O . GLY A 1 95 ? -34.975 11.273 34.357 1.00 46.28 95 GLY A O 1
ATOM 734 N N . GLN A 1 96 ? -36.752 9.908 34.624 1.00 50.88 96 GLN A N 1
ATOM 735 C CA . GLN A 1 96 ? -37.956 10.698 34.378 1.00 50.88 96 GLN A CA 1
ATOM 736 C C . GLN A 1 96 ? -37.751 12.048 33.665 1.00 50.88 96 GLN A C 1
ATOM 738 O O . GLN A 1 96 ? -37.415 13.050 34.288 1.00 50.88 96 GLN A O 1
ATOM 743 N N . GLY A 1 97 ? -38.080 12.087 32.369 1.00 46.12 97 GLY A N 1
ATOM 744 C CA . GLY A 1 97 ? -38.346 13.344 31.668 1.00 46.12 97 GLY A CA 1
ATOM 745 C C . GLY A 1 97 ? -38.131 13.296 30.159 1.00 46.12 97 GLY A C 1
ATOM 746 O O . GLY A 1 97 ? -37.249 13.981 29.658 1.00 46.12 97 GLY A O 1
ATOM 747 N N . GLN A 1 98 ? -38.944 12.535 29.418 1.00 45.81 98 GLN A N 1
ATOM 748 C CA . GLN A 1 98 ? -39.101 12.757 27.975 1.00 45.81 98 GLN A CA 1
ATOM 749 C C . GLN A 1 98 ? -40.504 13.305 27.704 1.00 45.81 98 GLN A C 1
ATOM 751 O O . GLN A 1 98 ? -41.394 12.625 27.205 1.00 45.81 98 GLN A O 1
ATOM 756 N N . SER A 1 99 ? -40.685 14.563 28.095 1.00 48.12 99 SER A N 1
ATOM 757 C CA . SER A 1 99 ? -41.785 15.440 27.708 1.00 48.12 99 SER A CA 1
ATOM 758 C C . SER A 1 99 ? -41.185 16.577 26.885 1.00 48.12 99 SER A C 1
ATOM 760 O O . SER A 1 99 ? -40.273 17.263 27.336 1.00 48.12 99 SER A O 1
ATOM 762 N N . GLY A 1 100 ? -41.667 16.757 25.657 1.00 43.12 100 GLY A N 1
ATOM 763 C CA . GLY A 1 100 ? -41.178 17.823 24.787 1.00 43.12 100 GLY A CA 1
ATOM 764 C C . GLY A 1 100 ? -41.491 17.596 23.318 1.00 43.12 100 GLY A C 1
ATOM 765 O O . GLY A 1 100 ? -40.590 17.453 22.500 1.00 43.12 100 GLY A O 1
ATOM 766 N N . SER A 1 101 ? -42.779 17.551 22.991 1.00 52.88 101 SER A N 1
ATOM 767 C CA . SER A 1 101 ? -43.303 17.755 21.643 1.00 52.88 101 SER A CA 1
ATOM 768 C C . SER A 1 101 ? -42.828 19.108 21.095 1.00 52.88 101 SER A C 1
ATOM 770 O O . SER A 1 101 ? -43.327 20.153 21.503 1.00 52.88 101 SER A O 1
ATOM 772 N N . GLY A 1 102 ? -41.861 19.088 20.178 1.00 43.69 102 GLY A N 1
ATOM 773 C CA . GLY A 1 102 ? -41.415 20.250 19.411 1.00 43.69 102 GLY A CA 1
ATOM 774 C C . GLY A 1 102 ? -41.816 20.100 17.950 1.00 43.69 102 GLY A C 1
ATOM 775 O O . GLY A 1 102 ? -40.991 19.759 17.108 1.00 43.69 102 GLY A O 1
ATOM 776 N N . GLN A 1 103 ? -43.099 20.306 17.666 1.00 50.84 103 GLN A N 1
ATOM 777 C CA . GLN A 1 103 ? -43.646 20.417 16.318 1.00 50.84 103 GLN A CA 1
ATOM 778 C C . GLN A 1 103 ? -43.081 21.694 15.674 1.00 50.84 103 GLN A C 1
ATOM 780 O O . GLN A 1 103 ? -43.482 22.801 16.019 1.00 50.84 103 GLN A O 1
ATOM 785 N N . GLN A 1 104 ? -42.090 21.552 14.789 1.00 55.75 104 GLN A N 1
ATOM 786 C CA . GLN A 1 104 ? -41.586 22.665 13.983 1.00 55.75 104 GLN A CA 1
ATOM 787 C C . GLN A 1 104 ? -42.520 22.894 12.790 1.00 55.75 104 GLN A C 1
ATOM 789 O O . GLN A 1 104 ? -42.408 22.258 11.741 1.00 55.75 104 GLN A O 1
ATOM 794 N N . ASP A 1 105 ? -43.448 23.829 12.980 1.00 46.56 105 ASP A N 1
ATOM 795 C CA . ASP A 1 105 ? -44.200 24.513 11.933 1.00 46.56 105 ASP A CA 1
ATOM 796 C C . ASP A 1 105 ? -43.238 25.241 10.976 1.00 46.56 105 ASP A C 1
ATOM 798 O O . ASP A 1 105 ? -42.780 26.350 11.245 1.00 46.56 105 ASP A O 1
ATOM 802 N N . ASN A 1 106 ? -42.951 24.645 9.816 1.00 54.94 106 ASN A N 1
ATOM 803 C CA . ASN A 1 106 ? -42.360 25.368 8.689 1.00 54.94 106 ASN A CA 1
ATOM 804 C C . ASN A 1 106 ? -43.481 25.947 7.824 1.00 54.94 106 ASN A C 1
ATOM 806 O O . ASN A 1 106 ? -43.891 25.373 6.812 1.00 54.94 106 ASN A O 1
ATOM 810 N N . LYS A 1 107 ? -43.987 27.111 8.244 1.00 48.78 107 LYS A N 1
ATOM 811 C CA . LYS A 1 107 ? -44.922 27.923 7.466 1.00 48.78 107 LYS A CA 1
ATOM 812 C C . LYS A 1 107 ? -44.217 29.172 6.932 1.00 48.78 107 LYS A C 1
ATOM 814 O O . LYS A 1 107 ? -43.638 29.943 7.682 1.00 48.78 107 LYS A O 1
ATOM 819 N N . ALA A 1 108 ? -44.426 29.387 5.635 1.00 44.81 108 ALA A N 1
ATOM 820 C CA . ALA A 1 108 ? -44.354 30.655 4.907 1.00 44.81 108 ALA A CA 1
ATOM 821 C C . ALA A 1 108 ? -42.981 31.148 4.404 1.00 44.81 108 ALA A C 1
ATOM 823 O O . ALA A 1 108 ? -42.185 31.749 5.112 1.00 44.81 108 ALA A O 1
ATOM 824 N N . GLY A 1 109 ? -42.812 31.035 3.082 1.00 48.88 109 GLY A N 1
ATOM 825 C CA . GLY A 1 109 ? -41.785 31.732 2.309 1.00 48.88 109 GLY A CA 1
ATOM 826 C C . GLY A 1 109 ? -42.095 31.760 0.810 1.00 48.88 109 GLY A C 1
ATOM 827 O O . GLY A 1 109 ? -41.328 31.249 0.005 1.00 48.88 109 GLY A O 1
ATOM 828 N N . LYS A 1 110 ? -43.251 32.320 0.424 1.00 52.09 110 LYS A N 1
ATOM 829 C CA . LYS A 1 110 ? -43.573 32.709 -0.966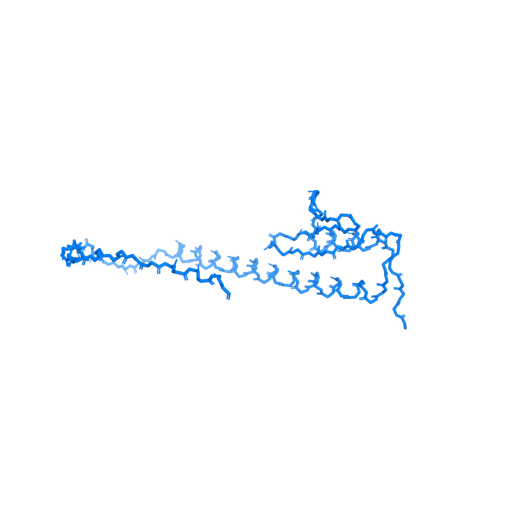 1.00 52.09 110 LYS A CA 1
ATOM 830 C C . LYS A 1 110 ? -42.485 33.642 -1.529 1.00 52.09 110 LYS A C 1
ATOM 832 O O . LYS A 1 110 ? -42.197 34.645 -0.885 1.00 52.09 110 LYS A O 1
ATOM 837 N N . LYS A 1 111 ? -42.022 33.391 -2.762 1.00 54.16 111 LYS A N 1
ATOM 838 C CA . LYS A 1 111 ? -41.702 34.372 -3.840 1.00 54.16 111 LYS A CA 1
ATOM 839 C C . LYS A 1 111 ? -41.083 33.602 -5.018 1.00 54.16 111 LYS A C 1
ATOM 841 O O . LYS A 1 111 ? -39.968 33.117 -4.931 1.00 54.16 111 LYS A O 1
ATOM 846 N N . GLN A 1 112 ? -41.856 33.216 -6.035 1.00 54.00 112 GLN A N 1
ATOM 847 C CA . GLN A 1 112 ? -42.067 33.986 -7.273 1.00 54.00 112 GLN A CA 1
ATOM 848 C C . GLN A 1 112 ? -40.809 34.707 -7.783 1.00 54.00 112 GLN A C 1
ATOM 850 O O . GLN A 1 112 ? -40.406 35.728 -7.238 1.00 54.00 112 GLN A O 1
ATOM 855 N N . GLY A 1 113 ? -40.256 34.196 -8.884 1.00 50.59 113 GLY A N 1
ATOM 856 C CA . GLY A 1 113 ? -39.173 34.820 -9.638 1.00 50.59 113 GLY A CA 1
ATOM 857 C C . GLY A 1 113 ? -39.024 34.187 -11.019 1.00 50.59 113 GLY A C 1
ATOM 858 O O . GLY A 1 113 ? -38.100 33.425 -11.268 1.00 50.59 113 GLY A O 1
ATOM 859 N N . ARG A 1 114 ? -39.973 34.478 -11.917 1.00 52.34 114 ARG A N 1
ATOM 860 C CA . ARG A 1 114 ? -39.815 34.282 -13.365 1.00 52.34 114 ARG A CA 1
ATOM 861 C C . ARG A 1 114 ? -38.675 35.184 -13.854 1.00 52.34 114 ARG A C 1
ATOM 863 O O . ARG A 1 114 ? -38.788 36.398 -13.737 1.00 52.34 114 ARG A O 1
ATOM 870 N N . GLY A 1 115 ? -37.642 34.606 -14.462 1.00 50.47 115 GLY A N 1
ATOM 871 C CA . GLY A 1 115 ? -36.569 35.334 -15.146 1.00 50.47 115 GLY A CA 1
ATOM 872 C C . GLY A 1 115 ? -36.198 34.652 -16.459 1.00 50.47 115 GLY A C 1
ATOM 873 O O . GLY A 1 115 ? -35.375 33.747 -16.488 1.00 50.47 115 GLY A O 1
ATOM 874 N N . LYS A 1 116 ? -36.865 35.068 -17.539 1.00 53.03 116 LYS A N 1
ATOM 875 C CA . LYS A 1 116 ? -36.528 34.764 -18.938 1.00 53.03 116 LYS A CA 1
ATOM 876 C C . LYS A 1 116 ? -35.232 35.492 -19.344 1.00 53.03 116 LYS A C 1
ATOM 878 O O . LYS A 1 116 ? -35.006 36.601 -18.866 1.00 53.03 116 LYS A O 1
ATOM 883 N N . SER A 1 117 ? -34.595 34.982 -20.410 1.00 46.47 117 SER A N 1
ATOM 884 C CA . SER A 1 117 ? -33.736 35.702 -21.391 1.00 46.47 117 SER A CA 1
ATOM 885 C C . SER A 1 117 ? -32.236 35.726 -21.052 1.00 46.47 117 SER A C 1
ATOM 887 O O . SER A 1 117 ? -31.881 35.923 -19.905 1.00 46.47 117 SER A O 1
ATOM 889 N N . ARG A 1 118 ? -31.261 35.636 -21.966 1.00 51.41 118 ARG A N 1
ATOM 890 C CA . ARG A 1 118 ? -31.177 35.420 -23.425 1.00 51.41 118 ARG A CA 1
ATOM 891 C C . ARG A 1 118 ? -29.669 35.436 -23.717 1.00 51.41 118 ARG A C 1
ATOM 893 O O . ARG A 1 118 ? -29.051 36.485 -23.578 1.00 51.41 118 ARG A O 1
ATOM 900 N N . TRP A 1 119 ? -29.057 34.312 -24.090 1.00 51.78 119 TRP A N 1
ATOM 901 C CA . TRP A 1 119 ? -27.672 34.325 -24.574 1.00 51.78 119 TRP A CA 1
ATOM 902 C C . TRP A 1 119 ? -27.655 34.654 -26.064 1.00 51.78 119 TRP A C 1
ATOM 904 O O . TRP A 1 119 ? -27.997 33.831 -26.909 1.00 51.78 119 TRP A O 1
ATOM 914 N N . SER A 1 120 ? -27.281 35.899 -26.354 1.00 52.19 120 SER A N 1
ATOM 915 C CA . SER A 1 120 ? -26.883 36.359 -27.678 1.00 52.19 120 SER A CA 1
ATOM 916 C C . SER A 1 120 ?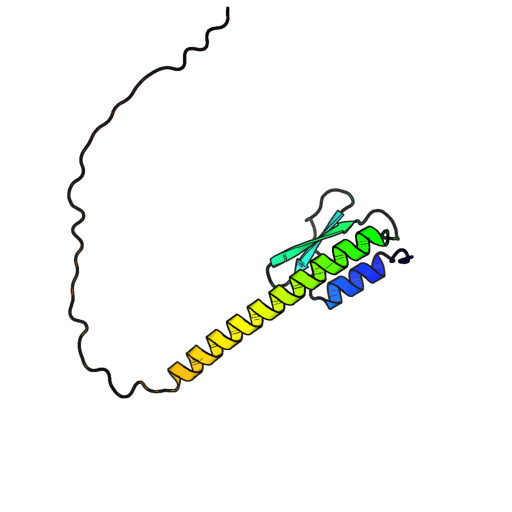 -25.475 35.831 -27.965 1.00 52.19 120 SER A C 1
ATOM 918 O O . SER A 1 120 ? -24.533 36.183 -27.259 1.00 52.19 120 SER A O 1
ATOM 920 N N . ARG A 1 121 ? -25.324 34.965 -28.971 1.00 54.09 121 ARG A N 1
ATOM 921 C CA . ARG A 1 121 ? -24.027 34.694 -29.603 1.00 54.09 121 ARG A CA 1
ATOM 922 C C . ARG A 1 121 ? -23.985 35.491 -30.900 1.00 54.09 121 ARG A C 1
ATOM 924 O O . ARG A 1 121 ? -24.584 35.080 -31.888 1.00 54.09 121 ARG A O 1
ATOM 931 N N . GLY A 1 122 ? -23.297 36.628 -30.866 1.00 53.69 122 GLY A N 1
ATOM 932 C CA . GLY A 1 122 ? -22.863 37.328 -32.068 1.00 53.69 122 GLY A CA 1
ATOM 933 C C . GLY A 1 122 ? -21.703 36.566 -32.708 1.00 53.69 122 GLY A C 1
ATOM 934 O O . GLY A 1 122 ? -20.686 36.329 -32.060 1.00 53.69 122 GLY A O 1
ATOM 935 N N . ARG A 1 123 ? -21.890 36.155 -33.963 1.00 50.91 123 ARG A N 1
ATOM 936 C CA . ARG A 1 123 ? -20.823 35.896 -34.933 1.00 50.91 123 ARG A CA 1
ATOM 937 C C . ARG A 1 123 ? -20.947 36.989 -35.987 1.00 50.91 123 ARG A C 1
ATOM 939 O O . ARG A 1 123 ? -22.011 37.113 -36.588 1.00 50.91 123 ARG A O 1
ATOM 946 N N . GLY A 1 124 ? -19.874 37.737 -36.168 1.00 57.06 124 GLY A N 1
ATOM 947 C CA . GLY A 1 124 ? -19.629 38.699 -37.232 1.00 57.06 124 GLY A CA 1
ATOM 948 C C . GLY A 1 124 ? -18.135 38.921 -37.247 1.00 57.06 124 GLY A C 1
ATOM 949 O O . GLY A 1 124 ? -17.638 39.312 -36.169 1.00 57.06 124 GLY A O 1
#

Sequence (124 aa):
MAAPKKRREAERELKKKGFTMQPGRGKGSHEVWKNASGESVTVPKHGDEIAAGTWRSIERQSREAQQRAEAQQRAQQAAQAQRVANQGVRQAGSGQGQSGSGQQDNKAGKKQGRGKSRWSRGRG

Secondary structure (DSSP, 8-state):
-PPPEEHHHHHHHHHHTT-EE-TT-S-TTEEEEE-TTS-EEEEE-SSSEE-HHHHHHHHHHHHHHHHHHHHHHHHHHHHHHHHHHHHHS-----------------------------------

F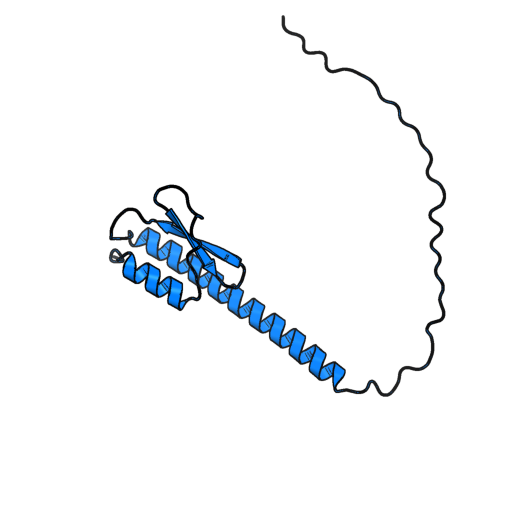oldseek 3Di:
DFDWDFPVVLVVVLVVLQWDWDPPPDDDQWTWIAHPVGDIDIDGNPDRTDDRVRSVVRVVSSVVVSVVVVVVVVVVVVVVVVVVVVVVPPPPDDDDDPDDPDPDPPDDDDDDDDDDDDDDDDDD

pLDDT: mean 75.2, std 17.21, range [43.12, 92.69]